Protein AF-A0A3B9D238-F1 (afdb_monomer_lite)

Radius of gyration: 19.97 Å; chains: 1; bounding box: 36×32×57 Å

Secondary structure (DSSP, 8-state):
---EEEE-GGG-TT--THHHHHHHS-HHHH-TT---EEEEEEETTEEEEEEE-S--TTS-TTT-HHIIIIIHHHHHGGG---HHHHHHHHHHHHHHHTT--

Structure (mmCIF, N/CA/C/O backbone):
data_AF-A0A3B9D238-F1
#
_entry.id   AF-A0A3B9D238-F1
#
loop_
_atom_site.group_PDB
_atom_site.id
_atom_site.type_symbol
_atom_site.label_atom_id
_atom_site.label_alt_id
_atom_site.label_comp_id
_atom_site.label_asym_id
_atom_site.label_entity_id
_atom_site.label_seq_id
_atom_site.pdbx_PDB_ins_code
_atom_site.Cartn_x
_atom_site.Cartn_y
_atom_site.Cartn_z
_atom_site.occupancy
_atom_site.B_iso_or_equiv
_atom_site.auth_seq_id
_atom_site.auth_comp_id
_atom_site.auth_asym_id
_atom_site.auth_atom_id
_atom_site.pdbx_PDB_model_num
ATOM 1 N N . MET A 1 1 ? 14.970 -20.049 -23.173 1.00 51.75 1 MET A N 1
ATOM 2 C CA . MET A 1 1 ? 14.580 -19.351 -21.934 1.00 51.75 1 MET A CA 1
ATOM 3 C C . MET A 1 1 ? 14.696 -17.884 -22.276 1.00 51.75 1 MET A C 1
ATOM 5 O O . MET A 1 1 ? 15.790 -17.477 -22.631 1.00 51.75 1 MET A O 1
ATOM 9 N N . SER A 1 2 ? 13.585 -17.165 -22.397 1.00 60.19 2 SER A N 1
ATOM 10 C CA . SER A 1 2 ? 13.617 -15.756 -22.799 1.00 60.19 2 SER A CA 1
ATOM 11 C C . SER A 1 2 ? 14.217 -14.950 -21.652 1.00 60.19 2 SER A C 1
ATOM 13 O O . SER A 1 2 ? 13.726 -15.070 -20.529 1.00 60.19 2 SER A O 1
ATOM 15 N N . ASP A 1 3 ? 15.277 -14.188 -21.910 1.00 80.88 3 ASP A N 1
ATOM 16 C CA . ASP A 1 3 ? 15.895 -13.354 -20.883 1.00 80.88 3 ASP A CA 1
ATOM 17 C C . ASP A 1 3 ? 14.899 -12.288 -20.416 1.00 80.88 3 ASP A C 1
ATOM 19 O O . ASP A 1 3 ? 14.233 -11.634 -21.222 1.00 80.88 3 ASP A O 1
ATOM 23 N N . VAL A 1 4 ? 14.766 -12.166 -19.097 1.00 82.62 4 VAL A N 1
ATOM 24 C CA . VAL A 1 4 ? 13.929 -11.162 -18.443 1.00 82.62 4 VAL A CA 1
ATOM 25 C C . VAL A 1 4 ? 14.840 -10.007 -18.060 1.00 82.62 4 VAL A C 1
ATOM 27 O O . VAL A 1 4 ? 15.723 -10.175 -17.219 1.00 82.62 4 VAL A O 1
ATOM 30 N N . VAL A 1 5 ? 14.653 -8.849 -18.690 1.00 86.56 5 VAL A N 1
ATOM 31 C CA . VAL A 1 5 ? 15.536 -7.688 -18.508 1.00 86.56 5 VAL A CA 1
ATOM 32 C C . VAL A 1 5 ? 14.741 -6.431 -18.195 1.00 86.56 5 VAL A C 1
ATOM 34 O O . VAL A 1 5 ? 13.662 -6.214 -18.744 1.00 86.56 5 VAL A O 1
ATOM 37 N N . PHE A 1 6 ? 15.283 -5.596 -17.311 1.00 84.88 6 PHE A N 1
ATOM 38 C CA . PHE A 1 6 ? 14.757 -4.253 -17.099 1.00 84.88 6 PHE A CA 1
ATOM 39 C C . PHE A 1 6 ? 15.037 -3.381 -18.323 1.00 84.88 6 PHE A C 1
ATOM 41 O O . PHE A 1 6 ? 16.104 -3.488 -18.929 1.00 84.88 6 PHE A O 1
ATOM 48 N N . VAL A 1 7 ? 14.081 -2.524 -18.667 1.00 82.31 7 VAL A N 1
ATOM 49 C CA . VAL A 1 7 ? 14.162 -1.611 -19.813 1.00 82.31 7 VAL A CA 1
ATOM 50 C C . VAL A 1 7 ? 13.867 -0.191 -19.351 1.00 82.31 7 VAL A C 1
ATOM 52 O O . VAL A 1 7 ? 13.052 0.002 -18.443 1.00 82.31 7 VAL A O 1
ATOM 55 N N . ASP A 1 8 ? 14.513 0.793 -19.973 1.00 76.56 8 ASP A N 1
ATOM 56 C CA . ASP A 1 8 ? 14.251 2.201 -19.693 1.00 76.56 8 ASP A CA 1
ATOM 57 C C . ASP A 1 8 ? 12.975 2.687 -20.384 1.00 76.56 8 ASP A C 1
ATOM 59 O O . ASP A 1 8 ? 12.583 2.202 -21.448 1.00 76.56 8 ASP A O 1
ATOM 63 N N . SER A 1 9 ? 12.330 3.693 -19.789 1.00 65.81 9 SER A N 1
ATOM 64 C CA . SER A 1 9 ? 11.116 4.294 -20.355 1.00 65.81 9 SER A CA 1
ATOM 65 C C . SER A 1 9 ? 11.352 4.968 -21.707 1.00 65.81 9 SER A C 1
ATOM 67 O O . SER A 1 9 ? 10.432 5.067 -22.513 1.00 65.81 9 SER A O 1
ATOM 69 N N . ALA A 1 10 ? 12.588 5.387 -21.993 1.00 65.06 10 ALA A N 1
ATOM 70 C CA . ALA A 1 10 ? 12.975 5.948 -23.285 1.00 65.06 10 ALA A CA 1
ATOM 71 C C . ALA A 1 10 ? 12.867 4.933 -24.442 1.00 65.06 10 ALA A C 1
ATOM 73 O O . ALA A 1 10 ? 12.717 5.335 -25.596 1.00 65.06 10 ALA A O 1
ATOM 74 N N . ASP A 1 11 ? 12.878 3.631 -24.139 1.00 65.44 11 ASP A N 1
ATOM 75 C CA . ASP A 1 11 ? 12.814 2.551 -25.130 1.00 65.44 11 ASP A CA 1
ATOM 76 C C . ASP A 1 11 ? 11.370 2.098 -25.432 1.00 65.44 11 ASP A C 1
ATOM 78 O O . ASP A 1 11 ? 11.156 1.110 -26.139 1.00 65.44 11 ASP A O 1
ATOM 82 N N . LEU A 1 12 ? 10.365 2.803 -24.896 1.00 62.38 12 LEU A N 1
ATOM 83 C CA . LEU A 1 12 ? 8.940 2.453 -24.961 1.00 62.38 12 LEU A CA 1
ATOM 84 C C . LEU A 1 12 ? 8.220 2.857 -26.253 1.00 62.38 12 LEU A C 1
ATOM 86 O O . LEU A 1 12 ? 6.995 2.947 -26.263 1.00 62.38 12 LEU A O 1
ATOM 90 N N . SER A 1 13 ? 8.909 3.084 -27.368 1.00 60.44 13 SER A N 1
ATOM 91 C CA . SER A 1 13 ? 8.180 3.278 -28.629 1.00 60.44 13 SER A CA 1
ATOM 92 C C . SER A 1 13 ? 7.415 1.982 -28.975 1.00 60.44 13 SER A C 1
ATOM 94 O O . SER A 1 13 ? 8.079 0.953 -29.132 1.00 60.44 13 SER A O 1
ATOM 96 N N . PRO A 1 14 ? 6.063 1.956 -29.075 1.00 58.47 14 PRO A N 1
ATOM 97 C CA . PRO A 1 14 ? 5.134 3.069 -29.298 1.00 58.47 14 PRO A CA 1
ATOM 98 C C . PRO A 1 14 ? 3.995 3.151 -28.252 1.00 58.47 14 PRO A C 1
ATOM 100 O O . PRO A 1 14 ? 2.822 3.266 -28.619 1.00 58.47 14 PRO A O 1
ATOM 103 N N . PHE A 1 15 ? 4.285 3.017 -26.959 1.00 57.19 15 PHE A N 1
ATOM 104 C CA . PHE A 1 15 ? 3.248 3.087 -25.930 1.00 57.19 15 PHE A CA 1
ATOM 105 C C . PHE A 1 15 ? 2.764 4.535 -25.705 1.00 57.19 15 PHE A C 1
ATOM 107 O O . PHE A 1 15 ? 3.557 5.470 -25.833 1.00 57.19 15 PHE A O 1
ATOM 114 N N . PRO A 1 16 ? 1.469 4.761 -25.408 1.00 57.16 16 PRO A N 1
ATOM 115 C CA . PRO A 1 16 ? 0.926 6.107 -25.227 1.00 57.16 16 PRO A CA 1
ATOM 116 C C . PRO A 1 16 ? 1.438 6.766 -23.932 1.00 57.16 16 PRO A C 1
ATOM 118 O O . PRO A 1 16 ? 1.786 6.082 -22.974 1.00 57.16 16 PRO A O 1
ATOM 121 N N . ASP A 1 17 ? 1.400 8.102 -23.866 1.00 61.22 17 ASP A N 1
ATOM 122 C CA . ASP A 1 17 ? 2.002 8.942 -22.807 1.00 61.22 17 ASP A CA 1
ATOM 123 C C . ASP A 1 17 ? 1.621 8.610 -21.344 1.00 61.22 17 ASP A C 1
ATOM 125 O O . ASP A 1 17 ? 2.270 9.090 -20.414 1.00 61.22 17 ASP A O 1
ATOM 129 N N . TRP A 1 18 ? 0.594 7.792 -21.093 1.00 57.16 18 TRP A N 1
ATOM 130 C CA . TRP A 1 18 ? 0.203 7.394 -19.735 1.00 57.16 18 TRP A CA 1
ATOM 131 C C . TRP A 1 18 ? 1.161 6.373 -19.098 1.00 57.16 18 TRP A C 1
ATOM 133 O O . TRP A 1 18 ? 1.295 6.371 -17.875 1.00 57.16 18 TRP A O 1
ATOM 143 N N . ASP A 1 19 ? 1.877 5.562 -19.885 1.00 59.12 19 ASP A N 1
ATOM 144 C CA . ASP A 1 19 ? 2.931 4.684 -19.351 1.00 59.12 19 ASP A CA 1
ATOM 145 C C . ASP A 1 19 ? 4.112 5.511 -18.815 1.00 59.12 19 ASP A C 1
ATOM 147 O O . ASP A 1 19 ? 4.701 5.189 -17.781 1.00 59.12 19 ASP A O 1
ATOM 151 N N . ASN A 1 20 ? 4.400 6.649 -19.459 1.00 66.12 20 ASN A N 1
ATOM 152 C CA . ASN A 1 20 ? 5.395 7.603 -18.975 1.00 66.12 20 ASN A CA 1
ATOM 153 C C . ASN A 1 20 ? 4.989 8.238 -17.644 1.00 66.12 20 ASN A C 1
ATOM 155 O O . ASN A 1 20 ? 5.858 8.435 -16.800 1.00 66.12 20 ASN A O 1
ATOM 159 N N . LEU A 1 21 ? 3.697 8.506 -17.421 1.00 74.50 21 LEU A N 1
ATOM 160 C CA . LEU A 1 21 ? 3.223 9.046 -16.143 1.00 74.50 21 LEU A CA 1
ATOM 161 C C . LEU A 1 21 ? 3.580 8.105 -14.987 1.00 74.50 21 LEU A C 1
ATOM 163 O O . LEU A 1 21 ? 4.171 8.530 -14.004 1.00 74.50 21 LEU A O 1
ATOM 167 N N . LEU A 1 22 ? 3.271 6.813 -15.110 1.00 76.56 22 LEU A N 1
ATOM 168 C CA . LEU A 1 22 ? 3.501 5.863 -14.018 1.00 76.56 22 LEU A CA 1
ATOM 169 C C . LEU A 1 22 ? 4.988 5.584 -13.768 1.00 76.56 22 LEU A C 1
ATOM 171 O O . LEU A 1 22 ? 5.370 5.320 -12.631 1.00 76.56 22 LEU A O 1
ATOM 175 N N . VAL A 1 23 ? 5.821 5.621 -14.812 1.00 78.81 23 VAL A N 1
ATOM 176 C CA . VAL A 1 23 ? 7.261 5.333 -14.694 1.00 78.81 23 VAL A CA 1
ATOM 177 C C . VAL A 1 23 ? 8.070 6.556 -14.250 1.00 78.81 23 VAL A C 1
ATOM 179 O O . VAL A 1 23 ? 9.081 6.394 -13.567 1.00 78.81 23 VAL A O 1
ATOM 182 N N . GLN A 1 24 ? 7.660 7.767 -14.637 1.00 78.25 24 GLN A N 1
ATOM 183 C CA . GLN A 1 24 ? 8.420 8.995 -14.371 1.00 78.25 24 GLN A CA 1
ATOM 184 C C . GLN A 1 24 ? 7.937 9.761 -13.136 1.00 78.25 24 GLN A C 1
ATOM 186 O O . GLN A 1 24 ? 8.713 10.528 -12.568 1.00 78.25 24 GLN A O 1
ATOM 191 N N . THR A 1 25 ? 6.684 9.578 -12.720 1.00 81.06 25 THR A N 1
ATOM 192 C CA . THR A 1 25 ? 6.125 10.253 -11.545 1.00 81.06 25 THR A CA 1
ATOM 193 C C . THR A 1 25 ? 6.347 9.418 -10.291 1.00 81.06 25 THR A C 1
ATOM 195 O O . THR A 1 25 ? 6.205 8.194 -10.308 1.00 81.06 25 THR A O 1
ATOM 198 N N . ASP A 1 26 ? 6.680 10.077 -9.180 1.00 83.31 26 ASP A N 1
ATOM 199 C CA . ASP A 1 26 ? 6.720 9.398 -7.891 1.00 83.31 26 ASP A CA 1
ATOM 200 C C . ASP A 1 26 ? 5.317 8.876 -7.551 1.00 83.31 26 ASP A C 1
ATOM 202 O O . ASP A 1 26 ? 4.326 9.608 -7.579 1.00 83.31 26 ASP A O 1
ATOM 206 N N . SER A 1 27 ? 5.225 7.594 -7.205 1.00 86.75 27 SER A N 1
ATOM 207 C CA . SER A 1 27 ? 3.982 6.970 -6.753 1.00 86.75 27 SER A CA 1
ATOM 208 C C . SER A 1 27 ? 3.243 7.765 -5.670 1.00 86.75 27 SER A C 1
ATOM 210 O O . SER A 1 27 ? 2.013 7.793 -5.701 1.00 86.75 27 SER A O 1
ATOM 212 N N . GLN A 1 28 ? 3.957 8.456 -4.773 1.00 87.00 28 GLN A N 1
ATOM 213 C CA . GLN A 1 28 ? 3.361 9.245 -3.692 1.00 87.00 28 GLN A CA 1
ATOM 214 C C . GLN A 1 28 ? 2.697 10.536 -4.183 1.00 87.00 28 GLN A C 1
ATOM 216 O O . GLN A 1 28 ? 1.778 11.032 -3.529 1.00 87.00 28 GLN A O 1
ATOM 221 N N . GLU A 1 29 ? 3.115 11.064 -5.337 1.00 85.00 29 GLU A N 1
ATOM 222 C CA . GLU A 1 29 ? 2.455 12.208 -5.979 1.00 85.00 29 GLU A CA 1
ATOM 223 C C . GLU A 1 29 ? 1.108 11.807 -6.591 1.00 85.00 29 GLU A C 1
ATOM 225 O O . GLU A 1 29 ? 0.178 12.614 -6.637 1.00 85.00 29 GLU A O 1
ATOM 230 N N . LEU A 1 30 ? 0.982 10.550 -7.024 1.00 83.94 30 LEU A N 1
ATOM 231 C CA . LEU A 1 30 ? -0.261 10.000 -7.565 1.00 83.94 30 LEU A CA 1
ATOM 232 C C . LEU A 1 30 ? -1.181 9.477 -6.453 1.00 83.94 30 LEU A C 1
ATOM 234 O O . LEU A 1 30 ? -2.390 9.713 -6.473 1.00 83.94 30 LEU A O 1
ATOM 238 N N . ILE A 1 31 ? -0.617 8.744 -5.490 1.00 84.62 31 ILE A N 1
ATOM 239 C CA . ILE A 1 31 ? -1.328 8.085 -4.393 1.00 84.62 31 ILE A CA 1
ATOM 240 C C . ILE A 1 31 ? -0.472 8.184 -3.123 1.00 84.62 31 ILE A C 1
ATOM 242 O O . ILE A 1 31 ? 0.486 7.443 -2.931 1.00 84.62 31 ILE A O 1
ATOM 246 N N . SER A 1 32 ? -0.863 9.062 -2.201 1.00 83.06 32 SER A N 1
ATOM 247 C CA . SER A 1 32 ? -0.043 9.457 -1.043 1.00 83.06 32 SER A CA 1
ATOM 248 C C . SER A 1 32 ? 0.351 8.340 -0.067 1.00 83.06 32 SER A C 1
ATOM 250 O O . SER A 1 32 ? 1.322 8.492 0.670 1.00 83.06 32 SER A O 1
ATOM 252 N N . ASN A 1 33 ? -0.386 7.226 -0.027 1.00 74.62 33 ASN A N 1
ATOM 253 C CA . ASN A 1 33 ? -0.101 6.065 0.827 1.00 74.62 33 ASN A CA 1
ATOM 254 C C . ASN A 1 33 ? 0.533 4.889 0.064 1.00 74.62 33 ASN A C 1
ATOM 256 O O . ASN A 1 33 ? 0.583 3.770 0.590 1.00 74.62 33 ASN A O 1
ATOM 260 N N . VAL A 1 34 ? 0.979 5.126 -1.171 1.00 82.75 34 VAL A N 1
ATOM 261 C CA . VAL A 1 34 ? 1.686 4.146 -1.988 1.00 82.75 34 VAL A CA 1
ATOM 262 C C . VAL A 1 34 ? 3.103 4.641 -2.245 1.00 82.75 34 VAL A C 1
ATOM 264 O O . VAL A 1 34 ? 3.298 5.729 -2.764 1.00 82.75 34 VAL A O 1
ATOM 267 N N . SER A 1 35 ? 4.090 3.834 -1.869 1.00 86.12 35 SER A N 1
ATOM 268 C CA . SER A 1 35 ? 5.514 4.086 -2.094 1.00 86.12 35 SER A CA 1
ATOM 269 C C . SER A 1 35 ? 6.076 2.959 -2.956 1.00 86.12 35 SER A C 1
ATOM 271 O O . SER A 1 35 ? 6.376 1.882 -2.466 1.00 86.12 35 SER A O 1
ATOM 273 N N . THR A 1 36 ? 6.120 3.132 -4.269 1.00 86.75 36 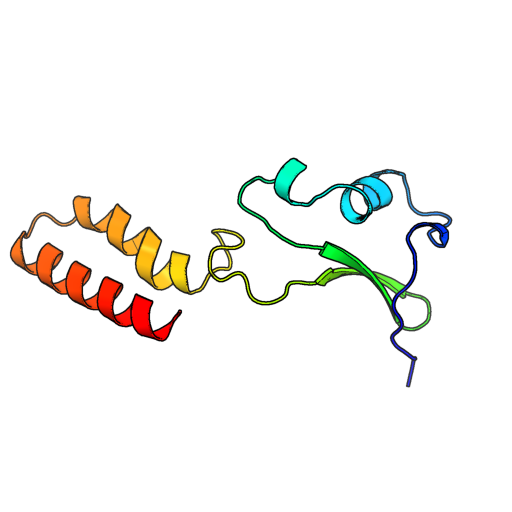THR A N 1
ATOM 274 C CA . THR A 1 36 ? 6.602 2.107 -5.200 1.00 86.75 36 THR A CA 1
ATOM 275 C C . THR A 1 36 ? 7.304 2.742 -6.381 1.00 86.75 36 THR A C 1
ATOM 277 O O . THR A 1 36 ? 6.991 3.855 -6.801 1.00 86.75 36 THR A O 1
ATOM 280 N N . ARG A 1 37 ? 8.249 2.007 -6.959 1.00 86.50 37 ARG A N 1
ATOM 281 C CA . ARG A 1 37 ? 8.854 2.372 -8.233 1.00 86.50 37 ARG A CA 1
ATOM 282 C C . ARG A 1 37 ? 8.247 1.508 -9.321 1.00 86.50 37 ARG A C 1
ATOM 284 O O . ARG A 1 37 ? 8.409 0.289 -9.300 1.00 86.50 37 ARG A O 1
ATOM 291 N N . VAL A 1 38 ? 7.613 2.128 -10.307 1.00 86.25 38 VAL A N 1
ATOM 292 C CA . VAL A 1 38 ? 7.235 1.408 -11.523 1.00 86.25 38 VAL A CA 1
ATOM 293 C C . VAL A 1 38 ? 8.479 1.255 -12.396 1.00 86.25 38 VAL A C 1
ATOM 295 O O . VAL A 1 38 ? 9.268 2.185 -12.587 1.00 86.25 38 VAL A O 1
ATOM 298 N N . ARG A 1 39 ? 8.705 0.037 -12.873 1.00 85.06 39 ARG A N 1
ATOM 299 C CA . ARG A 1 39 ? 9.781 -0.335 -13.790 1.00 85.06 39 ARG A CA 1
ATOM 300 C C . ARG A 1 39 ? 9.198 -1.134 -14.933 1.00 85.06 39 ARG A C 1
ATOM 302 O O . ARG A 1 39 ? 8.133 -1.722 -14.801 1.00 85.06 39 ARG A O 1
ATOM 309 N N . LEU A 1 40 ? 9.919 -1.189 -16.038 1.00 86.00 40 LEU A N 1
ATOM 310 C CA . LEU A 1 40 ? 9.515 -1.980 -17.185 1.00 86.00 40 LEU A CA 1
ATOM 311 C C . LEU A 1 40 ? 10.418 -3.183 -17.302 1.00 86.00 40 LEU A C 1
ATOM 313 O O . LEU A 1 40 ? 11.636 -3.082 -17.150 1.00 86.00 40 LEU A O 1
ATOM 317 N N . VAL A 1 41 ? 9.798 -4.320 -17.567 1.00 87.94 41 VAL A N 1
ATOM 318 C CA . VAL A 1 41 ? 10.494 -5.572 -17.797 1.00 87.94 41 VAL A CA 1
ATOM 319 C C . VAL A 1 41 ? 10.100 -6.102 -19.159 1.00 87.94 41 VAL A C 1
ATOM 321 O O . VAL A 1 41 ? 8.915 -6.192 -19.486 1.00 87.94 41 VAL A O 1
ATOM 324 N N . ARG A 1 42 ? 11.108 -6.473 -19.947 1.00 87.00 42 ARG A N 1
ATOM 325 C CA . ARG A 1 42 ? 10.935 -7.183 -21.206 1.00 87.00 42 ARG A CA 1
ATOM 326 C C . ARG A 1 42 ? 11.156 -8.670 -20.991 1.00 87.00 42 ARG A C 1
ATOM 328 O O . ARG A 1 42 ? 12.186 -9.072 -20.458 1.00 87.00 42 ARG A O 1
ATOM 335 N N . ALA A 1 43 ? 10.182 -9.465 -21.417 1.00 87.69 43 ALA A N 1
ATOM 336 C CA . ALA A 1 43 ? 10.216 -10.920 -21.406 1.00 87.69 43 ALA A CA 1
ATOM 337 C C . ALA A 1 43 ? 9.893 -11.424 -22.821 1.00 87.69 43 ALA A C 1
ATOM 339 O O . ALA A 1 43 ? 8.729 -11.554 -23.206 1.00 87.69 43 ALA A O 1
ATOM 340 N N . GLY A 1 44 ? 10.938 -11.668 -23.617 1.00 85.75 44 GLY A N 1
ATOM 341 C CA . GLY A 1 44 ? 10.784 -11.878 -25.060 1.00 85.75 44 GLY A CA 1
ATOM 342 C C . GLY A 1 44 ? 10.253 -10.613 -25.739 1.00 85.75 44 GLY A C 1
ATOM 343 O O . GLY A 1 44 ? 10.826 -9.540 -25.566 1.00 85.75 44 GLY A O 1
ATOM 344 N N . ASP A 1 45 ? 9.138 -10.731 -26.458 1.00 82.69 45 ASP A N 1
ATOM 345 C CA . ASP A 1 45 ? 8.521 -9.612 -27.186 1.00 82.69 45 ASP A CA 1
ATOM 346 C C . ASP A 1 45 ? 7.524 -8.802 -26.334 1.00 82.69 45 ASP A C 1
ATOM 348 O O . ASP A 1 45 ? 6.988 -7.790 -26.785 1.00 82.69 45 ASP A O 1
ATOM 352 N N . LEU A 1 46 ? 7.258 -9.225 -25.093 1.00 81.81 46 LEU A N 1
ATOM 353 C CA . LEU A 1 46 ? 6.352 -8.529 -24.180 1.00 81.81 46 LEU A CA 1
ATOM 354 C C . LEU A 1 46 ? 7.127 -7.549 -23.304 1.00 81.81 46 LEU A C 1
ATOM 356 O O . LEU A 1 46 ? 8.106 -7.931 -22.667 1.00 81.81 46 LEU A O 1
ATOM 360 N N . THR A 1 47 ? 6.658 -6.304 -23.235 1.00 82.25 47 THR A N 1
ATOM 361 C CA . THR A 1 47 ? 7.130 -5.299 -22.273 1.00 82.25 47 THR A CA 1
ATOM 362 C C . THR A 1 47 ? 5.997 -5.025 -21.292 1.00 82.25 47 THR A C 1
ATOM 364 O O . THR A 1 47 ? 4.894 -4.687 -21.716 1.00 82.25 47 THR A O 1
ATOM 367 N N . LEU A 1 48 ? 6.245 -5.235 -20.000 1.00 83.62 48 LEU A N 1
ATOM 368 C CA . LEU A 1 48 ? 5.238 -5.126 -18.946 1.00 83.62 48 LEU A CA 1
ATOM 369 C C . LEU A 1 48 ? 5.714 -4.163 -17.854 1.00 83.62 48 LEU A C 1
ATOM 371 O O . LEU A 1 48 ? 6.872 -4.262 -17.430 1.00 83.62 48 LEU A O 1
ATOM 375 N N . PRO A 1 49 ? 4.841 -3.270 -17.358 1.00 83.81 49 PRO A N 1
ATOM 376 C CA . PRO A 1 49 ? 5.122 -2.518 -16.151 1.00 83.81 49 PRO A CA 1
ATOM 377 C C . PRO A 1 49 ? 5.041 -3.449 -14.941 1.00 83.81 49 PRO A C 1
ATOM 379 O O . PRO A 1 49 ? 4.115 -4.250 -14.800 1.00 83.81 49 PRO A O 1
ATOM 382 N N . ILE A 1 50 ? 6.013 -3.325 -14.049 1.00 84.69 50 ILE A N 1
ATOM 383 C CA . ILE A 1 50 ? 6.043 -3.995 -12.757 1.00 84.69 50 ILE A CA 1
ATOM 384 C C . ILE A 1 50 ? 6.311 -2.973 -11.660 1.00 84.69 50 ILE A C 1
ATOM 386 O O . ILE A 1 50 ? 7.041 -2.001 -11.851 1.00 84.69 50 ILE A O 1
ATOM 390 N N . THR A 1 51 ? 5.735 -3.203 -10.491 1.00 85.00 51 THR A N 1
ATOM 391 C CA . THR A 1 51 ? 6.039 -2.436 -9.283 1.00 85.00 51 THR A CA 1
ATOM 392 C C . THR A 1 51 ? 7.200 -3.091 -8.551 1.00 85.00 51 THR A C 1
ATOM 394 O O . THR A 1 51 ? 7.160 -4.292 -8.275 1.00 85.00 51 THR A O 1
ATOM 397 N N . VAL A 1 52 ? 8.220 -2.306 -8.224 1.00 84.06 52 VAL A N 1
ATOM 398 C CA . VAL A 1 52 ? 9.350 -2.723 -7.397 1.00 84.06 52 VAL A CA 1
ATOM 399 C C . VAL A 1 52 ? 9.246 -1.998 -6.064 1.00 84.06 52 VAL A C 1
ATOM 401 O O . VAL A 1 52 ? 9.266 -0.766 -6.014 1.00 84.06 52 VAL A O 1
ATOM 404 N N . ASN A 1 53 ? 9.146 -2.786 -4.998 1.00 80.75 53 ASN A N 1
ATOM 405 C CA . ASN A 1 53 ? 9.048 -2.321 -3.619 1.00 80.75 53 ASN A CA 1
ATOM 406 C C . ASN A 1 53 ? 10.209 -2.932 -2.841 1.00 80.75 53 ASN A C 1
ATOM 408 O O . ASN A 1 53 ? 10.613 -4.057 -3.146 1.00 80.75 53 ASN A O 1
ATOM 412 N N . ASP A 1 54 ? 10.716 -2.224 -1.837 1.00 73.06 54 ASP A N 1
ATOM 413 C CA . ASP A 1 54 ? 11.821 -2.746 -1.036 1.00 73.06 54 ASP A CA 1
ATOM 414 C C . ASP A 1 54 ? 11.287 -3.559 0.157 1.00 73.06 54 ASP A C 1
ATOM 416 O O . ASP A 1 54 ? 11.615 -4.739 0.264 1.00 73.06 54 ASP A O 1
ATOM 420 N N . ALA A 1 55 ? 10.420 -2.980 1.004 1.00 66.56 55 ALA A N 1
ATOM 421 C CA . ALA A 1 55 ? 9.667 -3.685 2.062 1.00 66.56 55 ALA A CA 1
ATOM 422 C C . ALA A 1 55 ? 8.738 -2.743 2.863 1.00 66.56 55 ALA A C 1
ATOM 424 O O . ALA A 1 55 ? 8.644 -2.873 4.088 1.00 66.56 55 ALA A O 1
ATOM 425 N N . GLU A 1 56 ? 8.084 -1.744 2.256 1.00 70.00 56 GLU A N 1
ATOM 426 C CA . GLU A 1 56 ? 7.296 -0.812 3.071 1.00 70.00 56 GLU A CA 1
ATOM 427 C C . GLU A 1 56 ? 6.012 -1.505 3.579 1.00 70.00 56 GLU A C 1
ATOM 429 O O . GLU A 1 56 ? 5.049 -1.739 2.854 1.00 70.00 56 GLU A O 1
ATOM 434 N N . LEU A 1 57 ? 6.002 -1.876 4.861 1.00 61.41 57 LEU A N 1
ATOM 435 C CA . LEU A 1 57 ? 4.917 -2.643 5.489 1.00 61.41 57 LEU A CA 1
ATOM 436 C C . LEU A 1 57 ? 3.579 -1.904 5.514 1.00 61.41 57 LEU A C 1
ATOM 438 O O . LEU A 1 57 ? 2.527 -2.532 5.587 1.00 61.41 57 LEU A O 1
ATOM 442 N N . GLU A 1 58 ? 3.614 -0.576 5.483 1.00 65.44 58 GLU A N 1
ATOM 443 C CA . GLU A 1 58 ? 2.434 0.293 5.519 1.00 65.44 58 GLU A CA 1
ATOM 444 C C . GLU A 1 58 ? 1.960 0.696 4.108 1.00 65.44 58 GLU A C 1
ATOM 446 O O . GLU A 1 58 ? 0.966 1.412 3.971 1.00 65.44 58 GLU A O 1
ATOM 451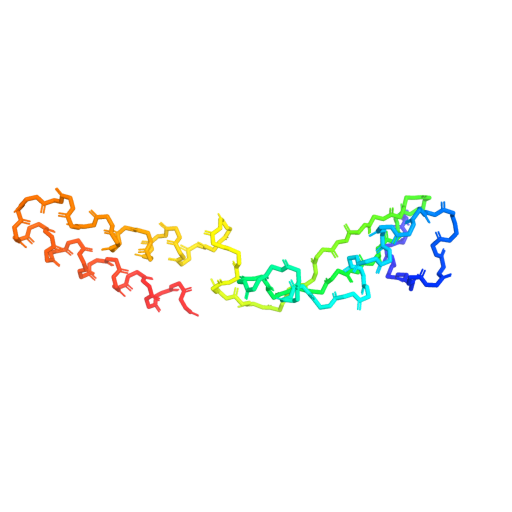 N N . ASN A 1 59 ? 2.640 0.209 3.063 1.00 67.94 59 ASN A N 1
ATOM 452 C CA . ASN A 1 59 ? 2.3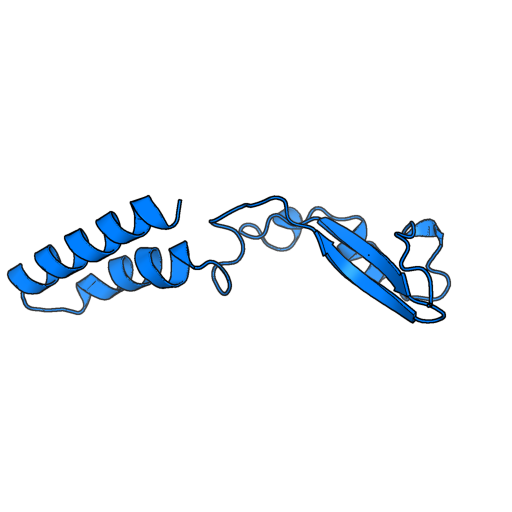55 0.504 1.662 1.00 67.94 59 ASN A CA 1
ATOM 453 C C . ASN A 1 59 ? 1.038 -0.111 1.216 1.00 67.94 59 ASN A C 1
ATOM 455 O O . ASN A 1 59 ? 0.807 -1.291 1.478 1.00 67.94 59 ASN A O 1
ATOM 459 N N . SER A 1 60 ? 0.226 0.656 0.484 1.00 63.78 60 SER A N 1
ATOM 460 C CA . SER A 1 60 ? -1.059 0.218 -0.069 1.00 63.78 60 SER A CA 1
ATOM 461 C C . SER A 1 60 ? -1.966 -0.437 0.979 1.00 63.78 60 SER A C 1
ATOM 463 O O . SER A 1 60 ? -1.850 -1.611 1.339 1.00 63.78 60 SER A O 1
ATOM 465 N N . TRP A 1 61 ? -2.952 0.322 1.454 1.00 57.09 61 TRP A N 1
ATOM 466 C CA . TRP A 1 61 ? -3.857 -0.129 2.516 1.00 57.09 61 TRP A CA 1
ATOM 467 C C . TRP A 1 61 ? -4.574 -1.453 2.204 1.00 57.09 61 TRP A C 1
ATOM 469 O O . TRP A 1 61 ? -4.932 -2.178 3.126 1.00 57.09 61 TRP A O 1
ATOM 479 N N . VAL A 1 62 ? -4.720 -1.799 0.922 1.00 56.75 62 VAL A N 1
ATOM 480 C CA . VAL A 1 62 ? -5.384 -3.023 0.453 1.00 56.75 62 VAL A CA 1
ATOM 481 C C . VAL A 1 62 ? -4.479 -4.262 0.521 1.00 56.75 62 VAL A C 1
ATOM 483 O O . VAL A 1 62 ? -4.982 -5.363 0.723 1.00 56.75 62 VAL A O 1
ATOM 486 N N . CYS A 1 63 ? -3.158 -4.108 0.383 1.00 60.38 63 CYS A N 1
ATOM 487 C CA . CYS A 1 63 ? -2.227 -5.238 0.253 1.00 60.38 63 CYS A CA 1
ATOM 488 C C . CYS A 1 63 ? -1.275 -5.411 1.446 1.00 60.38 63 CYS A C 1
ATOM 490 O O . CYS A 1 63 ? -0.502 -6.365 1.460 1.00 60.38 63 CYS A O 1
ATOM 492 N N . SER A 1 64 ? -1.322 -4.527 2.446 1.00 68.94 64 SER A N 1
ATOM 493 C CA . SER A 1 64 ? -0.497 -4.635 3.652 1.00 68.94 64 SER A CA 1
ATOM 494 C C . SER A 1 64 ? -1.078 -5.663 4.641 1.00 68.94 64 SER A C 1
ATOM 496 O O . SER A 1 64 ? -2.168 -5.442 5.186 1.00 68.94 64 SER A O 1
ATOM 498 N N . PRO A 1 65 ? -0.354 -6.761 4.955 1.00 70.44 65 PRO A N 1
ATOM 499 C CA . PRO A 1 65 ? -0.774 -7.710 5.987 1.00 70.44 65 PRO A CA 1
ATOM 500 C C . PRO A 1 65 ? -0.915 -7.043 7.357 1.00 70.44 65 PRO A C 1
ATOM 502 O O . PRO A 1 65 ? -1.794 -7.408 8.134 1.00 70.44 65 PRO A O 1
ATOM 505 N N . TYR A 1 66 ? -0.085 -6.036 7.642 1.00 77.00 66 TYR A N 1
ATOM 506 C CA . TYR A 1 66 ? -0.172 -5.252 8.868 1.00 77.00 66 TYR A CA 1
ATOM 507 C C . TYR A 1 66 ? -1.471 -4.438 8.915 1.00 77.00 66 TYR A C 1
ATOM 509 O O . TYR A 1 66 ? -2.189 -4.487 9.914 1.00 77.00 66 TYR A O 1
ATOM 517 N N . ASN A 1 67 ? -1.840 -3.755 7.829 1.00 75.62 67 ASN A N 1
ATOM 518 C CA . ASN A 1 67 ? -3.091 -3.001 7.794 1.00 75.62 67 ASN A CA 1
ATOM 519 C C . ASN A 1 67 ? -4.309 -3.922 7.910 1.00 75.62 67 ASN A C 1
ATOM 521 O O . ASN A 1 67 ? -5.179 -3.661 8.742 1.00 75.62 67 ASN A O 1
ATOM 525 N N . GLY A 1 68 ? -4.340 -5.024 7.154 1.00 76.75 68 GLY A N 1
ATOM 526 C CA . GLY A 1 68 ? -5.439 -5.993 7.190 1.00 76.75 68 GLY A CA 1
ATOM 527 C C . GLY A 1 68 ? -5.592 -6.717 8.532 1.00 76.75 68 GLY A C 1
ATOM 528 O O . GLY A 1 68 ? -6.712 -6.929 8.991 1.00 76.75 68 GLY A O 1
ATOM 529 N N . ALA A 1 69 ? -4.486 -7.079 9.189 1.00 78.56 69 ALA A N 1
ATOM 530 C CA . ALA A 1 69 ? -4.522 -7.856 10.431 1.00 78.56 69 ALA A CA 1
ATOM 531 C C . ALA A 1 69 ? -4.509 -7.003 11.711 1.00 78.56 69 ALA A C 1
ATOM 533 O O . ALA A 1 69 ? -4.855 -7.510 12.780 1.00 78.56 69 ALA A O 1
ATOM 534 N N . VAL A 1 70 ? -4.097 -5.732 11.635 1.00 84.56 70 VAL A N 1
ATOM 535 C CA . VAL A 1 70 ? -3.887 -4.880 12.817 1.00 84.56 70 VAL A CA 1
ATOM 536 C C . VAL A 1 70 ? -4.658 -3.574 12.708 1.00 84.56 70 VAL A C 1
ATOM 538 O O . VAL A 1 70 ? -5.550 -3.338 13.523 1.00 84.56 70 VAL A O 1
ATOM 541 N N . THR A 1 71 ? -4.347 -2.731 11.722 1.00 82.44 71 THR A N 1
ATOM 542 C CA . THR A 1 71 ? -4.901 -1.369 11.632 1.00 82.44 71 THR A CA 1
ATOM 543 C C . THR A 1 71 ? -6.425 -1.384 11.477 1.00 82.44 71 THR A C 1
ATOM 545 O O . THR A 1 71 ? -7.122 -0.807 12.314 1.00 82.44 71 THR A O 1
ATOM 548 N N . TYR A 1 72 ? -6.957 -2.120 10.495 1.00 83.38 72 TYR A N 1
ATOM 549 C CA . TYR A 1 72 ? -8.403 -2.213 10.254 1.00 83.38 72 TYR A CA 1
ATOM 550 C C . TYR A 1 72 ? -9.178 -2.787 11.453 1.00 83.38 72 TYR A C 1
ATOM 552 O O . TYR A 1 72 ? -10.101 -2.123 11.937 1.00 83.38 72 TYR A O 1
ATOM 560 N N . PRO A 1 73 ? -8.803 -3.956 12.018 1.00 86.44 73 PRO A N 1
ATOM 561 C CA . PRO A 1 73 ? -9.496 -4.488 13.187 1.00 86.44 73 PRO A CA 1
ATOM 562 C C . PRO A 1 73 ? -9.525 -3.512 14.365 1.00 86.44 73 PRO A C 1
ATOM 564 O O . PRO A 1 73 ? -10.555 -3.392 15.029 1.00 86.44 73 PRO A O 1
ATOM 567 N N . LEU A 1 74 ? -8.428 -2.786 14.623 1.00 88.88 74 LEU A N 1
ATOM 568 C CA . LEU A 1 74 ? -8.354 -1.806 15.711 1.00 88.88 74 LEU A CA 1
ATOM 569 C C . LEU A 1 74 ? -9.332 -0.639 15.530 1.00 88.88 74 LEU A C 1
ATOM 571 O O . LEU A 1 74 ? -9.917 -0.190 16.522 1.00 88.88 74 LEU A O 1
ATOM 575 N N . GLU A 1 75 ? -9.534 -0.166 14.301 1.00 88.69 75 GLU A N 1
ATOM 576 C CA . GLU A 1 75 ? -10.531 0.863 13.989 1.00 88.69 75 GLU A CA 1
ATOM 577 C C . GLU A 1 75 ? -11.965 0.347 14.173 1.00 88.69 75 GLU A C 1
ATOM 579 O O . GLU A 1 75 ? -12.834 1.062 14.690 1.00 88.69 75 GLU A O 1
ATOM 584 N N . GLU A 1 76 ? -12.215 -0.915 13.822 1.00 90.25 76 GLU A N 1
ATOM 585 C CA . GLU A 1 76 ? -13.528 -1.554 13.942 1.00 90.25 76 GLU A CA 1
ATOM 586 C C . GLU A 1 76 ? -13.897 -1.952 15.378 1.00 90.25 76 GLU A C 1
ATOM 588 O O . GLU A 1 76 ? -15.083 -2.057 15.706 1.00 90.25 76 GLU A O 1
ATOM 593 N N . LEU A 1 77 ? -12.928 -2.071 16.296 1.00 91.38 77 LEU A N 1
ATOM 594 C CA . LEU A 1 77 ? -13.174 -2.405 17.709 1.00 91.38 77 LEU A CA 1
ATOM 595 C C . LEU A 1 77 ? -14.180 -1.477 18.408 1.00 91.38 77 LEU A C 1
ATOM 597 O O . LEU A 1 77 ? -14.806 -1.868 19.402 1.00 91.38 77 LEU A O 1
ATOM 601 N N . ARG A 1 78 ? -14.372 -0.253 17.899 1.00 89.88 78 ARG A N 1
ATOM 602 C CA . ARG A 1 78 ? -15.400 0.679 18.392 1.00 89.88 78 ARG A CA 1
ATOM 603 C C . ARG A 1 78 ? -16.824 0.120 18.280 1.00 89.88 78 ARG A C 1
ATOM 605 O O . ARG A 1 78 ? -17.663 0.483 19.107 1.00 89.88 78 ARG A O 1
ATOM 612 N N . LEU A 1 79 ? -17.074 -0.784 17.329 1.00 92.38 79 LEU A N 1
ATOM 613 C CA . LEU A 1 79 ? -18.368 -1.433 17.092 1.00 92.38 79 LEU A CA 1
ATOM 614 C C . LEU A 1 79 ? -18.707 -2.482 18.167 1.00 92.38 79 LEU A C 1
ATOM 616 O O . LEU A 1 79 ? -19.878 -2.752 18.435 1.00 92.38 79 LEU A O 1
ATOM 620 N N . ILE A 1 80 ? -17.700 -3.042 18.845 1.00 90.75 80 ILE A N 1
ATOM 621 C CA . ILE A 1 80 ? -17.894 -4.072 19.872 1.00 90.75 80 ILE A CA 1
ATOM 622 C C . ILE A 1 80 ? -18.332 -3.426 21.187 1.00 90.75 80 ILE A C 1
ATOM 624 O O . ILE A 1 80 ? -17.560 -2.710 21.822 1.00 90.75 80 ILE A O 1
ATOM 628 N N . ARG A 1 81 ? -19.556 -3.712 21.648 1.00 91.12 81 ARG A N 1
ATOM 629 C CA . ARG A 1 81 ? -20.118 -3.123 22.884 1.00 91.12 81 ARG A CA 1
ATOM 630 C C . ARG A 1 81 ? -19.415 -3.580 24.169 1.00 91.12 81 ARG A C 1
ATOM 632 O O . ARG A 1 81 ? -19.316 -2.805 25.118 1.00 91.12 81 ARG A O 1
ATOM 639 N N . SER A 1 82 ? -18.926 -4.821 24.214 1.00 93.94 82 SER A N 1
ATOM 640 C CA . SER A 1 82 ? -18.262 -5.376 25.400 1.00 93.94 82 SER A CA 1
ATOM 641 C C . SER A 1 82 ? -16.870 -4.772 25.594 1.00 93.94 82 SER A C 1
ATOM 643 O O . SER A 1 82 ? -15.977 -4.965 24.770 1.00 93.94 82 SER A O 1
ATOM 645 N N . ARG A 1 83 ? -16.671 -4.068 26.715 1.00 90.25 83 ARG A N 1
ATOM 646 C CA . ARG A 1 83 ? -15.392 -3.419 27.053 1.00 90.25 83 ARG A CA 1
ATOM 647 C C . ARG A 1 83 ? -14.260 -4.425 27.271 1.00 90.25 83 ARG A C 1
ATOM 649 O O . ARG A 1 83 ? -13.143 -4.169 26.835 1.00 90.25 83 ARG A O 1
ATOM 656 N N . LEU A 1 84 ? -14.555 -5.568 27.896 1.00 93.06 84 LEU A N 1
ATOM 657 C CA . LEU A 1 84 ? -13.568 -6.624 28.141 1.00 93.06 84 LEU A CA 1
ATOM 658 C C . LEU A 1 84 ? -13.109 -7.269 26.830 1.00 93.06 84 LEU A C 1
ATOM 660 O O . LEU A 1 84 ? -11.911 -7.362 26.579 1.00 93.06 84 LEU A O 1
ATOM 664 N N . LEU A 1 85 ? -14.057 -7.633 25.959 1.00 91.50 85 LEU A N 1
ATOM 665 C CA . LEU A 1 85 ? -13.748 -8.234 24.660 1.00 91.50 85 LEU A CA 1
AT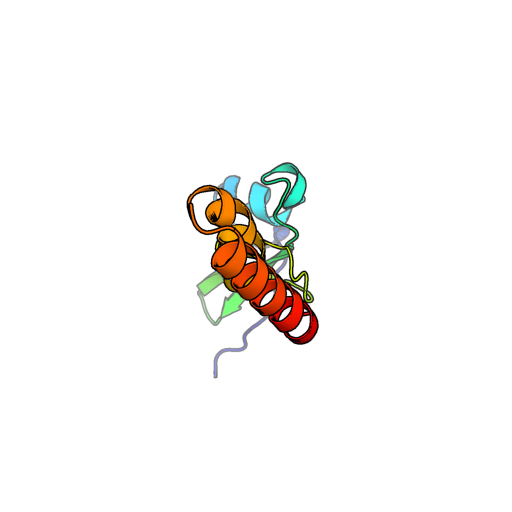OM 666 C C . LEU A 1 85 ? -12.964 -7.265 23.767 1.00 91.50 85 LEU A C 1
ATOM 668 O O . LEU A 1 85 ? -11.986 -7.656 23.137 1.00 91.50 85 LEU A O 1
ATOM 672 N N . ARG A 1 86 ? -13.343 -5.981 23.774 1.00 93.06 86 ARG A N 1
ATOM 673 C CA . ARG A 1 86 ? -12.616 -4.924 23.063 1.00 93.06 86 ARG A CA 1
ATOM 674 C C . ARG A 1 86 ? -11.163 -4.817 23.534 1.00 93.06 86 ARG A C 1
ATOM 676 O O . ARG A 1 86 ? -10.267 -4.677 22.709 1.00 93.06 86 ARG A O 1
ATOM 683 N N . GLY A 1 87 ? -10.934 -4.887 24.846 1.00 92.25 87 GLY A N 1
ATOM 684 C CA . GLY A 1 87 ? -9.592 -4.862 25.429 1.00 92.25 87 GLY A CA 1
ATOM 685 C C . GLY A 1 87 ? -8.754 -6.078 25.033 1.00 92.25 87 GLY A C 1
ATOM 686 O O . GLY A 1 87 ? -7.616 -5.914 24.600 1.00 92.25 87 GLY A O 1
ATOM 687 N N . ALA A 1 88 ? -9.334 -7.278 25.116 1.00 93.62 88 ALA A N 1
ATOM 688 C CA . ALA A 1 88 ? -8.657 -8.519 24.745 1.00 93.62 88 ALA A CA 1
ATOM 689 C C . ALA A 1 88 ? -8.254 -8.531 23.261 1.00 93.62 88 ALA A C 1
ATOM 691 O O . ALA A 1 88 ? -7.085 -8.733 22.945 1.00 93.62 88 ALA A O 1
ATOM 692 N N . LEU A 1 89 ? -9.188 -8.219 22.358 1.00 92.38 89 LEU A N 1
ATOM 693 C CA . LEU A 1 89 ? -8.920 -8.183 20.917 1.00 92.38 89 LEU A CA 1
ATOM 694 C C . LEU A 1 89 ? -7.902 -7.100 20.540 1.00 92.38 89 LEU A C 1
ATOM 696 O O . LEU A 1 89 ? -7.041 -7.337 19.696 1.00 92.38 89 LEU A O 1
ATOM 700 N N . ARG A 1 90 ? -7.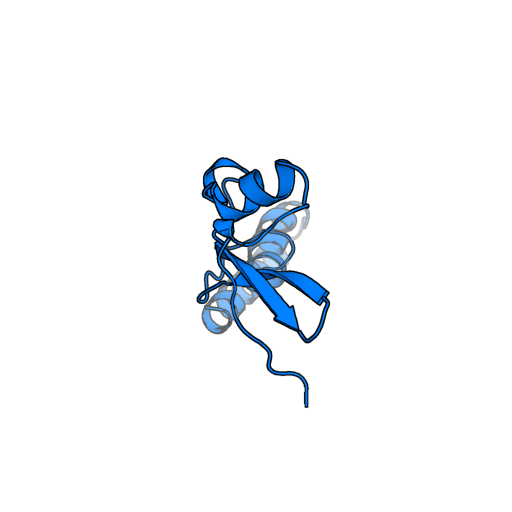942 -5.935 21.206 1.00 91.75 90 ARG A N 1
ATOM 701 C CA . ARG A 1 90 ? -6.923 -4.889 21.033 1.00 91.75 90 ARG A CA 1
ATOM 702 C C . ARG A 1 90 ? -5.530 -5.398 21.388 1.00 91.75 90 ARG A C 1
ATOM 704 O O . ARG A 1 90 ? -4.583 -5.120 20.657 1.00 91.75 90 ARG A O 1
ATOM 711 N N . ALA A 1 91 ? -5.403 -6.120 22.499 1.00 92.12 91 ALA A N 1
ATOM 712 C CA . ALA A 1 91 ? -4.128 -6.686 22.921 1.00 92.12 91 ALA A CA 1
ATOM 713 C C . ALA A 1 91 ? -3.616 -7.724 21.910 1.00 92.12 91 ALA A C 1
ATOM 715 O O . ALA A 1 91 ? -2.449 -7.662 21.526 1.00 92.12 91 ALA A O 1
ATOM 716 N N . THR A 1 92 ? -4.490 -8.610 21.421 1.00 90.44 92 THR A N 1
ATOM 717 C CA . THR A 1 92 ? -4.136 -9.596 20.391 1.00 90.44 92 THR A CA 1
ATOM 718 C C . THR A 1 92 ? -3.669 -8.917 19.103 1.00 90.44 92 THR A C 1
ATOM 720 O O . THR A 1 92 ? -2.556 -9.191 18.663 1.00 90.44 92 THR A O 1
ATOM 723 N N . ALA A 1 93 ? -4.435 -7.968 18.556 1.00 87.94 93 ALA A N 1
ATOM 724 C CA . ALA A 1 93 ? -4.071 -7.260 17.325 1.00 87.94 93 ALA A CA 1
ATOM 725 C C . ALA A 1 93 ? -2.717 -6.532 17.447 1.00 87.94 93 ALA A C 1
ATOM 727 O O . ALA A 1 93 ? -1.853 -6.670 16.583 1.00 87.94 93 ALA A O 1
ATOM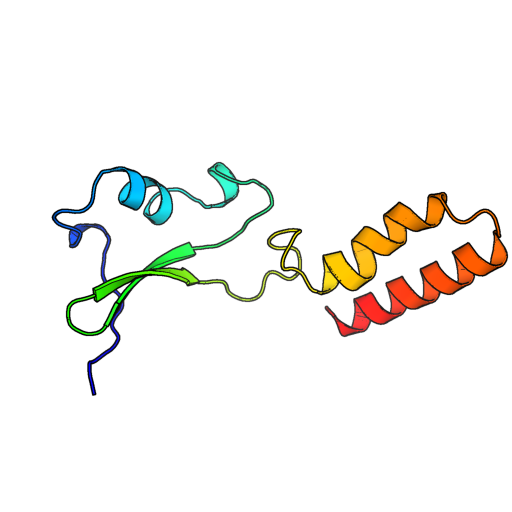 728 N N . LEU A 1 94 ? -2.479 -5.821 18.557 1.00 88.00 94 LEU A N 1
ATOM 729 C CA . LEU A 1 94 ? -1.196 -5.149 18.800 1.00 88.00 94 LEU A CA 1
ATOM 730 C C . LEU A 1 94 ? -0.032 -6.134 18.971 1.00 88.00 94 LEU A C 1
ATOM 732 O O . LEU A 1 94 ? 1.089 -5.827 18.567 1.00 88.00 94 LEU A O 1
ATOM 736 N N . SER A 1 95 ? -0.278 -7.306 19.564 1.00 87.19 95 SER A N 1
ATOM 737 C CA . SER A 1 95 ? 0.744 -8.349 19.690 1.00 87.19 95 SER A CA 1
ATOM 738 C C . SER A 1 95 ? 1.111 -8.953 18.332 1.00 87.19 95 SER A C 1
ATOM 740 O O . SER A 1 95 ? 2.296 -9.080 18.034 1.00 87.19 95 SER A O 1
ATOM 742 N N . SER A 1 96 ? 0.123 -9.217 17.470 1.00 83.50 96 SER A N 1
ATOM 743 C CA . SER A 1 96 ? 0.334 -9.682 16.095 1.00 83.50 96 SER A CA 1
ATOM 744 C C . SER A 1 96 ? 1.082 -8.647 15.255 1.00 83.50 96 SER A C 1
ATOM 746 O O . SER A 1 96 ? 1.973 -9.005 14.491 1.00 83.50 96 SER A O 1
ATOM 748 N N . GLY A 1 97 ? 0.810 -7.355 15.462 1.00 79.44 97 GLY A N 1
ATOM 749 C CA . GLY A 1 97 ? 1.538 -6.272 14.800 1.00 79.44 97 GLY A CA 1
ATOM 750 C C . GLY A 1 97 ? 3.029 -6.201 15.132 1.00 79.44 97 GLY A C 1
ATOM 751 O O . GLY A 1 97 ? 3.783 -5.631 14.357 1.00 79.44 97 GLY A O 1
ATOM 752 N N . ARG A 1 98 ? 3.488 -6.795 16.241 1.00 79.81 98 ARG A N 1
ATOM 753 C CA . ARG A 1 98 ? 4.928 -6.901 16.540 1.00 79.81 98 ARG A CA 1
ATOM 754 C C . ARG A 1 98 ? 5.628 -8.021 15.775 1.00 79.81 98 ARG A C 1
ATOM 756 O O . ARG A 1 98 ? 6.844 -7.983 15.682 1.00 79.81 98 ARG A O 1
ATOM 763 N N . LEU A 1 99 ? 4.879 -9.012 15.293 1.00 78.38 99 LEU A N 1
ATOM 764 C CA . LEU A 1 99 ? 5.401 -10.123 14.491 1.00 78.38 99 LEU A CA 1
ATOM 765 C C . LEU A 1 99 ? 5.383 -9.801 12.992 1.00 78.38 99 LEU A C 1
ATOM 767 O O . LEU A 1 99 ? 6.177 -10.339 12.234 1.00 78.38 99 LEU A O 1
ATOM 771 N N . LEU A 1 100 ? 4.435 -8.959 12.578 1.00 68.75 100 LEU A N 1
ATOM 772 C CA . LEU A 1 100 ? 4.250 -8.528 11.192 1.00 68.75 100 LEU A CA 1
ATOM 773 C C . LEU A 1 100 ? 5.065 -7.272 10.834 1.00 68.75 100 LEU A C 1
ATOM 775 O O . LEU A 1 100 ? 4.958 -6.804 9.704 1.00 68.75 100 LEU A O 1
ATOM 779 N N . LYS A 1 101 ? 5.820 -6.719 11.791 1.00 57.78 101 LYS A N 1
ATOM 780 C CA . LYS A 1 101 ? 6.850 -5.699 11.566 1.00 57.78 101 LYS A CA 1
ATOM 781 C C . LYS A 1 101 ? 8.206 -6.353 11.387 1.00 57.78 101 LYS A C 1
ATOM 783 O O . LYS A 1 101 ? 8.969 -5.857 10.535 1.00 57.78 101 LYS A O 1
#

Sequence (101 aa):
MSDVVFVDSADLSPFPDWDNLLVQTDSQELISNVSTRVRLVRAGDLTLPITVNDAELENSWVCSPYNGAVTYPLEELRLIRSRLLRGALRATALSSGRLLK

Foldseek 3Di:
DFDKDWDDPVVPPPDDCVVVCQQVDQPCVVPVQAGWHWTWIDGPPDIDIDTDDDCDQSHDCVPRPLNVQAVVVLVCLVVDPDPVVSVVSNVVSVVVSVVSD

pLDDT: mean 78.91, std 11.23, range [51.75, 93.94]